Protein AF-A0A442BAW8-F1 (afdb_monomer_lite)

pLDDT: mean 80.42, std 15.55, range [44.94, 93.75]

Foldseek 3Di:
DPPPPVVVVVVLLVVQLVVLCVLQVDDSVLSSVLCVVVNRDNVSSNVVSNVVNPDPPDPPD

Sequence (61 aa):
MADSKEQRQSVEREFRVHFLMRETGITEAQASHLIDQIGYEVDVLLVAARRLNKPLGDQAT

Secondary structure (DSSP, 8-state):
--TTTHHHHHHHHHHHHHHHHHHH---HHHHHHHHHHH-S-HHHHHHHHHHHHS-S-----

Structure (mmCIF, N/CA/C/O backbone):
data_AF-A0A442BAW8-F1
#
_entry.id   AF-A0A442BAW8-F1
#
loop_
_atom_site.group_PDB
_atom_site.id
_atom_site.type_symbol
_atom_site.label_atom_id
_atom_site.label_alt_id
_atom_site.label_comp_id
_atom_site.label_asym_id
_atom_site.label_entity_id
_atom_site.label_seq_id
_atom_site.pdbx_PDB_ins_code
_atom_site.Cartn_x
_atom_site.Cartn_y
_atom_site.Cartn_z
_atom_site.occupancy
_atom_site.B_iso_or_equiv
_atom_site.auth_seq_id
_atom_site.auth_comp_id
_atom_site.auth_asym_id
_atom_site.auth_atom_id
_atom_site.pdbx_PDB_model_num
ATOM 1 N N . MET A 1 1 ? 21.906 5.821 -22.416 1.00 47.88 1 MET A N 1
ATOM 2 C CA . MET A 1 1 ? 20.436 5.955 -22.371 1.00 47.88 1 MET A CA 1
ATOM 3 C C . MET A 1 1 ? 19.872 4.643 -21.839 1.00 47.88 1 MET A C 1
ATOM 5 O O . MET A 1 1 ? 19.425 3.812 -22.617 1.00 47.88 1 MET A O 1
ATOM 9 N N . ALA A 1 2 ? 20.002 4.406 -20.533 1.00 51.78 2 ALA A N 1
ATOM 10 C CA . ALA A 1 2 ? 19.512 3.187 -19.867 1.00 51.78 2 ALA A CA 1
ATOM 11 C C . ALA A 1 2 ? 18.455 3.521 -18.797 1.00 51.78 2 ALA A C 1
ATOM 13 O O . ALA A 1 2 ? 18.039 2.675 -18.020 1.00 51.78 2 ALA A O 1
ATOM 14 N N . ASP A 1 3 ? 17.980 4.763 -18.797 1.00 54.16 3 ASP A N 1
ATOM 15 C CA . ASP A 1 3 ? 17.228 5.376 -17.704 1.00 54.16 3 ASP A CA 1
ATOM 16 C C . ASP A 1 3 ? 15.716 5.107 -17.777 1.00 54.16 3 ASP A C 1
ATOM 18 O O . ASP A 1 3 ? 14.965 5.438 -16.866 1.00 54.16 3 ASP A O 1
ATOM 22 N N . SER A 1 4 ? 15.227 4.497 -18.861 1.00 59.38 4 SER A N 1
ATOM 23 C CA . SER A 1 4 ? 13.785 4.415 -19.126 1.00 59.38 4 SER A CA 1
ATOM 24 C C . SER A 1 4 ? 13.074 3.204 -18.524 1.00 59.38 4 SER A C 1
ATOM 26 O O . SER A 1 4 ? 11.847 3.186 -18.543 1.00 59.38 4 SER A O 1
ATOM 28 N N . LYS A 1 5 ? 13.783 2.182 -18.028 1.00 56.00 5 LYS A N 1
ATOM 29 C CA . LYS A 1 5 ? 13.144 0.958 -17.502 1.00 56.00 5 LYS A CA 1
ATOM 30 C C . LYS A 1 5 ? 13.020 0.973 -15.980 1.00 56.00 5 LYS A C 1
ATOM 32 O O . LYS A 1 5 ? 11.935 0.712 -15.474 1.00 56.00 5 LYS A O 1
ATOM 37 N N . GLU A 1 6 ? 14.081 1.358 -15.275 1.00 57.56 6 GLU A N 1
ATOM 38 C CA . GLU A 1 6 ? 14.078 1.445 -13.807 1.00 57.56 6 GLU A CA 1
ATOM 39 C C . GLU A 1 6 ? 13.194 2.589 -13.298 1.00 57.56 6 GLU A C 1
ATOM 41 O O . GLU A 1 6 ? 12.384 2.374 -12.404 1.00 57.56 6 GLU A O 1
ATOM 46 N N . GLN A 1 7 ? 13.219 3.766 -13.938 1.00 60.56 7 GLN A N 1
ATOM 47 C CA . GLN A 1 7 ? 12.326 4.871 -13.552 1.00 60.56 7 GLN A CA 1
ATOM 48 C C . GLN A 1 7 ? 10.845 4.529 -13.748 1.00 60.56 7 GLN A C 1
ATOM 50 O O . GLN A 1 7 ? 10.006 4.925 -12.944 1.00 60.56 7 GLN A O 1
ATOM 55 N N . ARG A 1 8 ? 10.506 3.759 -14.792 1.00 61.56 8 ARG A N 1
ATOM 56 C CA . ARG A 1 8 ? 9.122 3.309 -15.011 1.00 61.56 8 ARG A CA 1
ATOM 57 C C . ARG A 1 8 ? 8.672 2.318 -13.944 1.00 61.56 8 ARG A C 1
ATOM 59 O O . ARG A 1 8 ? 7.525 2.392 -13.523 1.00 61.56 8 ARG A O 1
ATOM 66 N N . GLN A 1 9 ? 9.564 1.433 -13.498 1.00 67.69 9 GLN A N 1
ATOM 67 C CA . GLN A 1 9 ? 9.262 0.502 -12.412 1.00 67.69 9 GLN A CA 1
ATOM 68 C C . GLN A 1 9 ? 9.048 1.235 -11.086 1.00 67.69 9 GLN A C 1
ATOM 70 O O . GLN A 1 9 ? 8.108 0.898 -10.373 1.00 67.69 9 GLN A O 1
ATOM 75 N N . SER A 1 10 ? 9.835 2.273 -10.788 1.00 77.06 10 SER A N 1
ATOM 76 C CA . SER A 1 10 ? 9.646 3.079 -9.574 1.00 77.06 10 SER A CA 1
ATOM 77 C C . SER A 1 10 ? 8.302 3.811 -9.560 1.00 77.06 10 SER A C 1
ATOM 79 O O . SER A 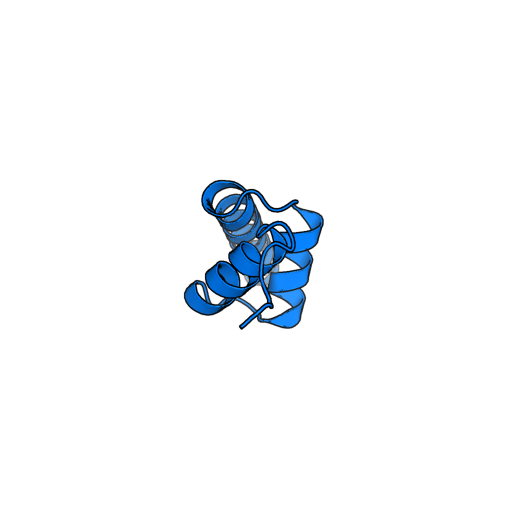1 10 ? 7.560 3.689 -8.591 1.00 77.06 10 SER A O 1
ATOM 81 N N . VAL A 1 11 ? 7.925 4.469 -10.663 1.00 84.50 11 VAL A N 1
ATOM 82 C CA . VAL A 1 11 ? 6.646 5.201 -10.750 1.00 84.50 11 VAL A CA 1
ATOM 83 C C . VAL A 1 11 ? 5.444 4.257 -10.652 1.00 84.50 11 VAL A C 1
ATOM 85 O O . VAL A 1 11 ? 4.462 4.556 -9.975 1.00 84.50 11 VAL A O 1
ATOM 88 N N . GLU A 1 12 ? 5.508 3.100 -11.313 1.00 85.75 12 GLU A N 1
ATOM 89 C CA . GLU A 1 12 ? 4.423 2.117 -11.274 1.00 85.75 12 GLU A CA 1
ATOM 90 C C . GLU A 1 12 ? 4.272 1.484 -9.880 1.00 85.75 12 GLU A C 1
ATOM 92 O O . GLU A 1 12 ? 3.157 1.237 -9.407 1.00 85.75 12 GLU A O 1
ATOM 97 N N . ARG A 1 13 ? 5.400 1.270 -9.194 1.00 87.81 13 ARG A N 1
ATOM 98 C CA . ARG A 1 13 ? 5.449 0.796 -7.811 1.00 87.81 13 ARG A CA 1
ATOM 99 C C . ARG A 1 13 ? 4.848 1.816 -6.853 1.00 87.81 13 ARG A C 1
ATOM 101 O O . ARG A 1 13 ? 3.960 1.452 -6.089 1.00 87.81 13 ARG A O 1
ATOM 108 N N . GLU A 1 14 ? 5.267 3.078 -6.927 1.00 90.44 14 GLU A N 1
ATOM 109 C CA . GLU A 1 14 ? 4.715 4.165 -6.106 1.00 90.44 14 GLU A CA 1
ATOM 110 C C . GLU A 1 14 ? 3.203 4.312 -6.313 1.00 90.44 14 GLU A C 1
ATOM 112 O O . GLU A 1 14 ? 2.445 4.381 -5.344 1.00 90.44 14 GLU A O 1
ATOM 117 N N . PHE A 1 15 ? 2.737 4.265 -7.566 1.00 91.44 15 PHE A N 1
ATOM 118 C CA . PHE A 1 15 ? 1.309 4.323 -7.873 1.00 91.44 15 PHE A CA 1
ATOM 119 C C . PHE A 1 15 ? 0.529 3.187 -7.200 1.00 91.44 15 PHE A C 1
ATOM 121 O O . PHE A 1 15 ? -0.500 3.429 -6.566 1.00 91.44 15 PHE A O 1
ATOM 128 N N . ARG A 1 16 ? 1.020 1.945 -7.298 1.00 89.94 16 ARG A N 1
ATOM 129 C CA . ARG A 1 16 ? 0.357 0.781 -6.690 1.00 89.94 16 ARG A CA 1
ATOM 130 C C . ARG A 1 16 ? 0.393 0.818 -5.169 1.00 89.94 16 ARG A C 1
ATOM 132 O O . ARG A 1 16 ? -0.607 0.472 -4.546 1.00 89.94 16 ARG A O 1
ATOM 139 N N . VAL A 1 17 ? 1.492 1.273 -4.571 1.00 92.88 17 VAL A N 1
ATOM 140 C CA . VAL A 1 17 ? 1.585 1.480 -3.121 1.00 92.88 17 VAL A CA 1
ATOM 141 C C . VAL A 1 17 ? 0.505 2.458 -2.660 1.00 92.88 17 VAL A C 1
ATOM 143 O O . VAL A 1 17 ? -0.313 2.110 -1.807 1.00 92.88 17 VAL A O 1
ATOM 146 N N . HIS A 1 18 ? 0.426 3.638 -3.281 1.00 93.75 18 HIS A N 1
ATOM 147 C CA . HIS A 1 18 ? -0.588 4.637 -2.945 1.00 93.75 18 HIS A CA 1
ATOM 148 C C . HIS A 1 18 ? -2.016 4.135 -3.173 1.00 93.75 18 HIS A C 1
ATOM 150 O O . HIS A 1 18 ? -2.899 4.401 -2.353 1.00 93.75 18 HIS A O 1
ATOM 156 N N . PHE A 1 19 ? -2.245 3.394 -4.258 1.00 92.12 19 PHE A N 1
ATOM 157 C CA . PHE A 1 19 ? -3.535 2.779 -4.552 1.00 92.12 19 PHE A CA 1
ATOM 158 C C . PHE A 1 19 ? -3.959 1.803 -3.447 1.00 92.12 19 PHE A C 1
ATOM 160 O O . PHE A 1 19 ? -5.058 1.929 -2.915 1.00 92.12 19 PHE A O 1
ATOM 167 N N . LEU A 1 20 ? -3.080 0.888 -3.032 1.00 91.25 20 LEU A N 1
ATOM 168 C CA . LEU A 1 20 ? -3.385 -0.081 -1.976 1.00 91.25 20 LEU A CA 1
ATOM 169 C C . LEU A 1 20 ? -3.633 0.599 -0.626 1.00 91.25 20 LEU A C 1
ATOM 171 O O . LEU A 1 20 ? -4.592 0.262 0.064 1.00 91.25 20 LEU A O 1
ATOM 175 N N . MET A 1 21 ? -2.829 1.605 -0.273 1.00 93.75 21 MET A N 1
ATOM 176 C CA . MET A 1 21 ? -3.048 2.389 0.947 1.00 93.75 21 MET A CA 1
ATOM 177 C C . MET A 1 21 ? -4.423 3.072 0.946 1.00 93.75 21 MET A C 1
ATOM 179 O O . MET A 1 21 ? -5.115 3.059 1.962 1.00 93.75 21 MET A O 1
ATOM 183 N N . ARG A 1 22 ? -4.843 3.648 -0.189 1.00 92.69 22 ARG A N 1
ATOM 184 C CA . ARG A 1 22 ? -6.141 4.331 -0.327 1.00 92.69 22 ARG A CA 1
ATOM 185 C C . ARG A 1 22 ? -7.321 3.364 -0.312 1.00 92.69 22 ARG A C 1
ATOM 187 O O . ARG A 1 22 ? -8.302 3.641 0.369 1.00 92.69 22 ARG A O 1
ATOM 194 N N . GLU A 1 23 ? -7.218 2.249 -1.027 1.00 91.25 23 GLU A N 1
ATOM 195 C CA . GLU A 1 23 ? -8.327 1.306 -1.212 1.00 91.25 23 GLU A CA 1
ATOM 196 C C . GLU A 1 23 ? -8.523 0.354 -0.034 1.00 91.25 23 GLU A C 1
ATOM 198 O O . GLU A 1 23 ? -9.637 -0.110 0.214 1.00 91.25 23 GLU A O 1
ATOM 203 N N . THR A 1 24 ? -7.451 0.013 0.684 1.00 89.88 24 THR A N 1
ATOM 204 C CA . THR A 1 24 ? -7.522 -0.994 1.748 1.00 89.88 24 THR A CA 1
ATOM 205 C C . THR A 1 24 ? -7.092 -0.477 3.106 1.00 89.88 24 THR A C 1
ATOM 207 O O . THR A 1 24 ? -7.254 -1.213 4.073 1.00 89.88 24 THR A O 1
ATOM 210 N N . GLY A 1 25 ? -6.547 0.738 3.210 1.00 91.12 25 GLY A N 1
ATOM 211 C CA . GLY A 1 25 ? -6.123 1.334 4.480 1.00 91.12 25 GLY A CA 1
ATOM 212 C C . GLY A 1 25 ? -4.874 0.705 5.101 1.00 91.12 25 GLY A C 1
ATO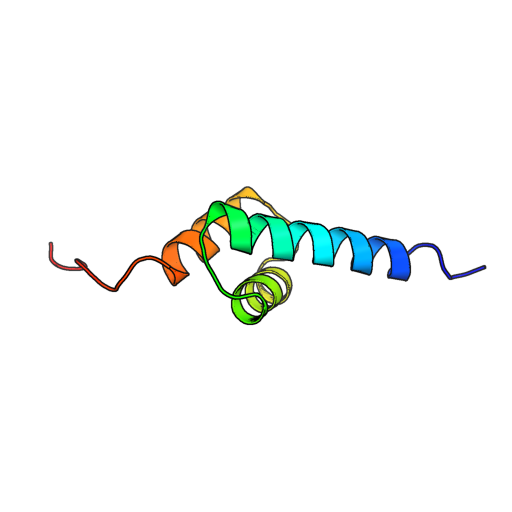M 213 O O . GLY A 1 25 ? -4.609 0.937 6.277 1.00 91.12 25 GLY A O 1
ATOM 214 N N . ILE A 1 26 ? -4.118 -0.104 4.348 1.00 92.44 26 ILE A N 1
ATOM 215 C CA . ILE A 1 26 ? -2.853 -0.671 4.835 1.00 92.44 26 ILE A CA 1
ATOM 216 C C . ILE A 1 26 ? -1.738 0.374 4.820 1.00 92.44 26 ILE A C 1
ATOM 218 O O . ILE A 1 26 ? -1.830 1.403 4.152 1.00 92.44 26 ILE A O 1
ATOM 222 N N . THR A 1 27 ? -0.657 0.096 5.542 1.00 93.56 27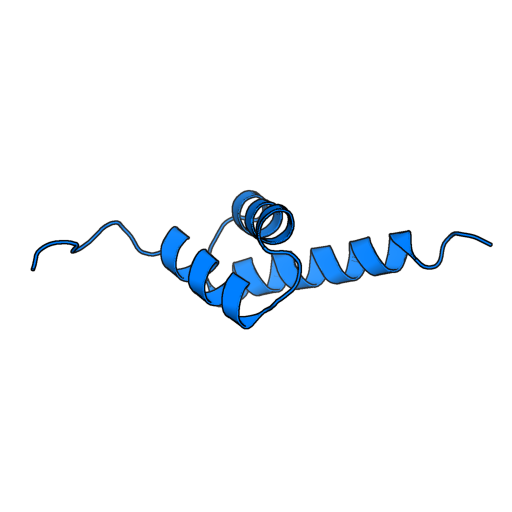 THR A N 1
ATOM 223 C CA . THR A 1 27 ? 0.525 0.966 5.557 1.00 93.56 27 THR A CA 1
ATOM 224 C C . THR A 1 27 ? 1.359 0.831 4.282 1.00 93.56 27 THR A C 1
ATOM 226 O O . THR A 1 27 ? 1.315 -0.191 3.594 1.00 93.56 27 THR A O 1
ATOM 229 N N . GLU A 1 28 ? 2.178 1.844 3.995 1.00 91.81 28 GLU A N 1
ATOM 230 C CA . GLU A 1 28 ? 3.103 1.852 2.854 1.00 91.81 28 GLU A CA 1
ATOM 231 C C . GLU A 1 28 ? 4.034 0.632 2.856 1.00 91.81 28 GLU A C 1
ATOM 233 O O . GLU A 1 28 ? 4.193 -0.043 1.840 1.00 91.81 28 GLU A O 1
ATOM 238 N N . ALA A 1 29 ? 4.581 0.290 4.027 1.00 91.31 29 ALA A N 1
ATOM 239 C CA . ALA A 1 29 ? 5.456 -0.864 4.200 1.00 91.31 29 ALA A CA 1
ATOM 240 C C . ALA A 1 29 ? 4.743 -2.182 3.863 1.00 91.31 29 ALA A C 1
ATOM 242 O O . ALA A 1 29 ? 5.315 -3.038 3.190 1.00 91.31 29 ALA A O 1
ATOM 243 N N . GLN A 1 30 ? 3.481 -2.333 4.277 1.00 91.12 30 GLN A N 1
ATOM 244 C CA . GLN A 1 30 ? 2.674 -3.506 3.936 1.00 91.12 30 GLN A CA 1
ATOM 245 C C . GLN A 1 30 ? 2.377 -3.564 2.435 1.00 91.12 30 GLN A C 1
ATOM 247 O O . GLN A 1 30 ? 2.505 -4.627 1.836 1.00 91.12 30 GLN A O 1
ATOM 252 N N . ALA A 1 31 ? 2.029 -2.436 1.815 1.00 91.62 31 ALA A N 1
ATOM 253 C CA . ALA A 1 31 ? 1.762 -2.372 0.381 1.00 91.62 31 ALA A CA 1
ATOM 254 C C . ALA A 1 31 ? 3.018 -2.686 -0.447 1.00 91.62 31 ALA A C 1
ATOM 256 O O . ALA A 1 31 ? 2.958 -3.499 -1.367 1.00 91.62 31 ALA A O 1
ATOM 257 N N . SER A 1 32 ? 4.168 -2.109 -0.083 1.00 92.12 32 SER A N 1
ATOM 258 C CA . SER A 1 32 ? 5.458 -2.416 -0.710 1.00 92.12 32 SER A CA 1
ATOM 259 C C . SER A 1 32 ? 5.800 -3.897 -0.568 1.00 92.12 32 SER A C 1
ATOM 261 O O . SER A 1 32 ? 6.182 -4.527 -1.548 1.00 92.12 32 SER A O 1
ATOM 263 N N . HIS A 1 33 ? 5.627 -4.466 0.627 1.00 92.00 33 HIS A N 1
ATOM 264 C CA . HIS A 1 33 ? 5.921 -5.876 0.867 1.00 92.00 33 HIS A CA 1
ATOM 265 C C . HIS A 1 33 ? 5.032 -6.802 0.026 1.00 92.00 33 HIS A C 1
ATOM 267 O O . HIS A 1 33 ? 5.521 -7.771 -0.547 1.00 92.00 33 HIS A O 1
ATOM 273 N N . LEU A 1 34 ? 3.742 -6.476 -0.113 1.00 90.50 34 LEU A N 1
ATOM 274 C CA . LEU A 1 34 ? 2.834 -7.217 -0.989 1.00 90.50 34 LEU A CA 1
ATOM 275 C C . LEU A 1 34 ? 3.271 -7.157 -2.453 1.00 90.50 34 LEU A C 1
ATOM 277 O O . LEU A 1 34 ? 3.217 -8.175 -3.135 1.00 90.50 34 LEU A O 1
ATOM 281 N N . ILE A 1 35 ? 3.737 -6.000 -2.924 1.00 91.06 35 ILE A N 1
ATOM 282 C CA . ILE A 1 35 ? 4.249 -5.848 -4.289 1.00 91.06 35 ILE A CA 1
ATOM 283 C C . ILE A 1 35 ? 5.525 -6.674 -4.497 1.00 91.06 35 ILE A C 1
ATOM 285 O O . ILE A 1 35 ? 5.660 -7.320 -5.531 1.00 91.06 35 ILE A O 1
ATOM 289 N N . ASP A 1 36 ? 6.431 -6.724 -3.517 1.00 91.25 36 ASP A N 1
ATOM 290 C CA . ASP A 1 36 ? 7.626 -7.578 -3.597 1.00 91.25 36 ASP A CA 1
ATOM 291 C C . ASP A 1 36 ? 7.281 -9.078 -3.610 1.00 91.25 36 ASP A C 1
ATOM 293 O O . ASP A 1 36 ? 7.954 -9.861 -4.277 1.00 91.25 36 ASP A O 1
ATOM 297 N N . GLN A 1 37 ? 6.235 -9.493 -2.886 1.00 90.31 37 GLN A N 1
ATOM 298 C CA . GLN A 1 37 ? 5.839 -10.903 -2.779 1.00 90.31 37 GLN A CA 1
ATOM 299 C C . GLN A 1 37 ? 4.962 -11.397 -3.937 1.00 90.31 37 GLN A C 1
ATOM 301 O O . GLN A 1 37 ? 5.100 -12.540 -4.368 1.00 90.31 37 GLN A O 1
ATOM 306 N N . ILE A 1 38 ? 4.022 -10.572 -4.399 1.00 88.38 38 ILE A N 1
ATOM 307 C CA . ILE A 1 38 ? 2.984 -10.944 -5.375 1.00 88.38 38 ILE A CA 1
ATOM 308 C C . ILE A 1 38 ? 3.335 -10.424 -6.773 1.00 88.38 38 ILE A C 1
ATOM 310 O O . ILE A 1 38 ? 2.897 -10.979 -7.780 1.00 88.38 38 ILE A O 1
ATOM 314 N N . GLY A 1 39 ? 4.132 -9.361 -6.854 1.00 87.12 39 GLY A N 1
ATOM 315 C CA . GLY A 1 39 ? 4.336 -8.596 -8.070 1.00 87.12 39 GLY A CA 1
ATOM 316 C C . GLY A 1 39 ? 3.259 -7.528 -8.228 1.00 87.12 39 GLY A C 1
ATOM 317 O O . GLY A 1 39 ? 2.895 -6.825 -7.289 1.00 87.12 39 GLY A O 1
ATOM 318 N N . TYR A 1 40 ? 2.761 -7.377 -9.447 1.00 85.62 40 TYR A N 1
ATOM 319 C CA . TYR A 1 40 ? 2.035 -6.183 -9.875 1.00 85.62 40 TYR A CA 1
ATOM 320 C C . TYR A 1 40 ? 0.556 -6.423 -10.229 1.00 85.62 40 TYR A C 1
ATOM 322 O O . TYR A 1 40 ? -0.128 -5.505 -10.688 1.00 85.62 40 TYR A O 1
ATOM 330 N N . GLU A 1 41 ? 0.057 -7.634 -9.964 1.00 89.50 41 GLU A N 1
ATOM 331 C CA . GLU A 1 41 ? -1.325 -8.049 -10.225 1.00 89.50 41 GLU A CA 1
ATOM 332 C C . GLU A 1 41 ? -2.304 -7.425 -9.221 1.00 89.50 41 GLU A C 1
ATOM 334 O O . GLU A 1 41 ? -2.334 -7.776 -8.039 1.00 89.50 41 GLU A O 1
ATOM 339 N N . VAL A 1 42 ? -3.132 -6.497 -9.705 1.00 86.50 42 VAL A N 1
ATOM 340 C CA . VAL A 1 42 ? -3.984 -5.631 -8.871 1.00 86.50 42 VAL A CA 1
ATOM 341 C C . VAL A 1 42 ? -5.026 -6.415 -8.070 1.00 86.50 42 VAL A C 1
ATOM 343 O O . VAL A 1 42 ? -5.169 -6.167 -6.873 1.00 86.50 42 VAL A O 1
ATOM 346 N N . ASP A 1 43 ? -5.723 -7.377 -8.682 1.00 89.25 43 ASP A N 1
ATOM 347 C CA . ASP A 1 43 ? -6.734 -8.192 -7.991 1.00 89.25 43 ASP A CA 1
ATOM 348 C C . ASP A 1 43 ? -6.140 -8.964 -6.807 1.00 89.25 43 ASP A C 1
ATOM 350 O O . ASP A 1 43 ? -6.695 -8.973 -5.705 1.00 89.25 43 ASP A O 1
ATOM 354 N N . VAL A 1 44 ? -4.968 -9.571 -7.009 1.00 89.62 44 VAL A N 1
ATOM 355 C CA . VAL A 1 44 ? -4.291 -10.363 -5.975 1.00 89.62 44 VAL A CA 1
ATOM 356 C C . VAL A 1 44 ? -3.784 -9.456 -4.854 1.00 89.62 44 VAL A C 1
ATOM 358 O O . VAL A 1 44 ? -3.970 -9.769 -3.674 1.00 89.62 44 VAL A O 1
ATOM 361 N N . LEU A 1 45 ? -3.213 -8.300 -5.209 1.00 89.81 45 LEU A N 1
ATOM 362 C CA . LEU A 1 45 ? -2.758 -7.297 -4.248 1.00 89.81 45 LEU A CA 1
ATOM 363 C C . LEU A 1 45 ? -3.912 -6.761 -3.396 1.00 89.81 45 LEU A C 1
ATOM 365 O O . LEU A 1 45 ? -3.772 -6.686 -2.178 1.00 89.81 45 LEU A O 1
ATOM 369 N N . LEU A 1 46 ? -5.066 -6.446 -3.992 1.00 89.94 46 LEU A N 1
ATOM 370 C CA . LEU A 1 46 ? -6.243 -5.962 -3.263 1.00 89.94 46 LEU A CA 1
ATOM 371 C C . LEU A 1 46 ? -6.787 -7.004 -2.286 1.00 89.94 46 LEU A C 1
ATOM 373 O O . LEU A 1 46 ? -7.117 -6.668 -1.148 1.00 89.94 46 LEU A O 1
ATOM 377 N N . VAL A 1 47 ? -6.870 -8.271 -2.700 1.00 91.06 47 VAL A N 1
ATOM 378 C CA . VAL A 1 47 ? -7.320 -9.358 -1.819 1.00 91.06 47 VAL A CA 1
ATOM 379 C C . VAL A 1 47 ? -6.364 -9.523 -0.639 1.00 91.06 47 VAL A C 1
ATOM 381 O O . VAL A 1 47 ? -6.814 -9.610 0.505 1.00 91.06 47 VAL A O 1
ATOM 384 N N . ALA A 1 48 ? -5.054 -9.535 -0.891 1.00 89.12 48 ALA A N 1
ATOM 385 C CA . ALA A 1 48 ? -4.051 -9.665 0.160 1.00 89.12 48 ALA A CA 1
ATOM 386 C C . ALA A 1 48 ? -4.052 -8.452 1.106 1.00 89.12 48 ALA A C 1
ATOM 388 O O . ALA A 1 48 ? -4.088 -8.613 2.325 1.00 89.12 48 ALA A O 1
ATOM 389 N N . ALA A 1 49 ? -4.118 -7.241 0.560 1.00 90.12 49 ALA A N 1
ATOM 390 C CA . ALA A 1 49 ? -4.162 -5.996 1.315 1.00 90.12 49 ALA A CA 1
ATOM 391 C C . ALA A 1 49 ? -5.426 -5.882 2.188 1.00 90.12 49 ALA A C 1
ATOM 393 O O . ALA A 1 49 ? -5.345 -5.515 3.361 1.00 90.12 49 ALA A O 1
ATOM 394 N N . ARG A 1 50 ? -6.592 -6.302 1.679 1.00 89.75 50 ARG A N 1
ATOM 395 C CA . ARG A 1 50 ? -7.827 -6.396 2.479 1.00 89.75 50 ARG A CA 1
ATOM 396 C C . ARG A 1 50 ? -7.727 -7.423 3.605 1.00 89.75 50 ARG A C 1
ATOM 398 O O . ARG A 1 50 ? -8.291 -7.195 4.670 1.00 89.75 50 ARG A O 1
ATOM 405 N N . ARG A 1 51 ? -7.011 -8.536 3.404 1.00 88.25 51 ARG A N 1
ATOM 406 C CA . ARG A 1 51 ? -6.766 -9.527 4.469 1.00 88.25 51 ARG A CA 1
ATOM 407 C C . ARG A 1 51 ? -5.859 -8.980 5.568 1.00 88.25 51 ARG A C 1
ATOM 409 O O . ARG A 1 51 ? -6.105 -9.286 6.726 1.00 88.25 51 ARG A O 1
ATOM 416 N N . LEU A 1 52 ? -4.865 -8.160 5.221 1.00 85.44 52 LEU A N 1
ATOM 417 C CA . LEU A 1 52 ? -3.981 -7.518 6.201 1.00 85.44 52 LEU A CA 1
ATOM 418 C C . LEU A 1 52 ? -4.707 -6.488 7.072 1.00 85.44 52 LEU A C 1
ATOM 420 O O . LEU A 1 52 ? -4.371 -6.354 8.244 1.00 85.44 52 LEU A O 1
ATOM 424 N N . ASN A 1 53 ? -5.680 -5.765 6.508 1.00 79.06 53 ASN A N 1
ATOM 425 C CA . ASN A 1 53 ? -6.448 -4.769 7.257 1.00 79.06 53 ASN A CA 1
ATOM 426 C C . ASN A 1 53 ? -7.704 -5.335 7.934 1.00 79.06 53 ASN A C 1
ATOM 428 O O . ASN A 1 53 ? -8.343 -4.641 8.721 1.00 79.06 53 ASN A O 1
ATOM 432 N N . LYS A 1 54 ? -8.102 -6.582 7.648 1.00 75.94 54 LYS A N 1
ATOM 433 C CA . LYS A 1 54 ? -9.210 -7.192 8.381 1.00 75.94 54 LYS A CA 1
ATOM 434 C C . LYS A 1 54 ? -8.740 -7.377 9.832 1.00 75.94 54 LYS A C 1
ATOM 436 O O . LYS A 1 54 ? -7.828 -8.178 10.052 1.00 75.94 54 LYS A O 1
ATOM 441 N N . PRO A 1 55 ? -9.325 -6.674 10.827 1.00 57.06 55 PRO A N 1
ATOM 442 C CA . PRO A 1 55 ? -9.060 -7.008 12.215 1.00 57.06 55 PRO A CA 1
ATOM 443 C C . PRO A 1 55 ? -9.450 -8.470 12.375 1.00 57.06 55 PRO A C 1
ATOM 445 O O . PRO A 1 55 ? -10.469 -8.893 11.827 1.00 57.06 55 PRO A O 1
ATOM 448 N N . LEU A 1 56 ? -8.595 -9.238 13.041 1.00 57.09 56 LEU A N 1
ATOM 449 C CA . LEU A 1 56 ? -8.720 -10.671 13.274 1.00 57.09 56 LEU A CA 1
ATOM 450 C C . LEU A 1 56 ? -10.017 -10.974 14.052 1.00 57.09 56 LEU A C 1
ATOM 452 O O . LEU A 1 56 ? -10.013 -11.203 15.253 1.00 57.09 56 LEU A O 1
ATOM 456 N N . GLY A 1 57 ? -11.144 -10.891 13.363 1.00 58.69 57 GLY A N 1
ATOM 457 C CA . GLY A 1 57 ? -12.485 -11.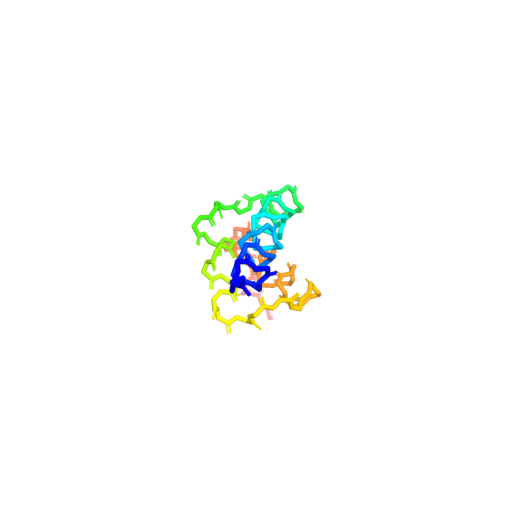141 13.839 1.00 58.69 57 GLY A CA 1
ATOM 458 C C . GLY A 1 57 ? -13.056 -12.231 12.958 1.00 58.69 57 GLY A C 1
ATOM 459 O O . GLY A 1 57 ? -13.312 -12.012 11.769 1.00 58.69 57 GLY A O 1
ATOM 460 N N . ASP A 1 58 ? -13.221 -13.392 13.576 1.00 52.69 58 ASP A N 1
ATOM 461 C CA . ASP A 1 58 ? -13.964 -14.535 13.065 1.00 52.69 58 ASP A CA 1
ATOM 462 C C . ASP A 1 58 ? -13.263 -15.378 11.984 1.00 52.69 58 ASP A C 1
ATOM 464 O O . ASP A 1 58 ? -13.574 -15.348 10.794 1.00 52.69 58 ASP A O 1
ATOM 468 N N . GLN A 1 59 ? -12.299 -16.184 12.438 1.00 50.12 59 GLN A N 1
ATOM 469 C CA . GLN A 1 59 ? -12.248 -17.591 12.036 1.00 50.12 59 GLN A CA 1
ATOM 470 C C . GLN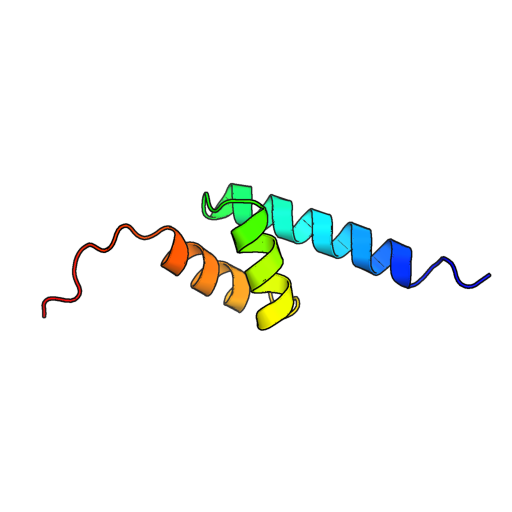 A 1 59 ? -12.855 -18.406 13.185 1.00 50.12 59 GLN A C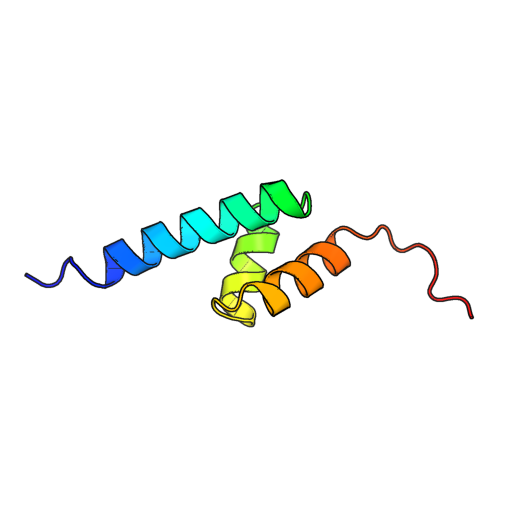 1
ATOM 472 O O . GLN A 1 59 ? -12.131 -18.972 14.000 1.00 50.12 59 GLN A O 1
ATOM 477 N N . ALA A 1 60 ? -14.181 -18.381 13.304 1.00 49.44 60 ALA A N 1
ATOM 478 C CA . ALA A 1 60 ? -14.933 -19.256 14.190 1.00 49.44 60 ALA A CA 1
ATOM 479 C C . ALA A 1 60 ? -16.264 -19.632 13.528 1.00 49.44 60 ALA A C 1
ATOM 481 O O . ALA A 1 60 ? -17.310 -19.151 13.940 1.00 49.44 60 ALA A O 1
ATOM 482 N N . THR A 1 61 ? -16.219 -20.478 12.496 1.00 44.94 61 THR A N 1
ATOM 483 C CA . THR A 1 61 ? -17.222 -21.517 12.176 1.00 44.94 61 THR A CA 1
ATOM 484 C C . THR A 1 61 ? -16.711 -22.348 11.008 1.00 44.94 61 THR A C 1
ATOM 486 O O . THR A 1 61 ? -16.323 -21.743 9.983 1.00 44.94 61 THR A O 1
#

Radius of gyration: 13.91 Å; chains: 1; bounding box: 38×28×37 Å